Protein AF-A0A9Q4GEZ0-F1 (afdb_monomer_lite)

Secondary structure (DSSP, 8-state):
---S--S-GGGGT--PPPBGGGTSSB-EEEEEEEE-SS-EEEEEEESS-SSSSS---EEEEETTS-EEEEE--

Radius of gyration: 13.63 Å; chains: 1; bounding box: 34×26×31 Å

Foldseek 3Di:
DPQWDDQDCVVVPHDDFDDVVRVTDDQWDKGWPDTGNPKTKIKTWGPDDPPPPPGTWIWIQMPVRDIHTPDDD

Structure (mmCIF, N/CA/C/O backbone):
data_AF-A0A9Q4GEZ0-F1
#
_entry.id   AF-A0A9Q4GEZ0-F1
#
loop_
_atom_site.group_PDB
_atom_site.id
_atom_site.type_symbol
_atom_site.label_atom_id
_atom_site.label_alt_id
_atom_site.label_comp_id
_atom_site.label_asym_id
_atom_site.label_entity_id
_atom_site.label_seq_id
_atom_site.pdbx_PDB_ins_code
_atom_site.Cartn_x
_atom_site.Cartn_y
_atom_site.Cartn_z
_atom_site.occupancy
_atom_site.B_iso_or_equiv
_atom_site.auth_seq_id
_atom_site.auth_comp_id
_atom_site.auth_asym_id
_atom_site.auth_atom_id
_atom_site.pdbx_PDB_model_num
ATOM 1 N N . GLU A 1 1 ? -18.794 5.736 15.538 1.00 42.94 1 GLU A N 1
ATOM 2 C CA . GLU A 1 1 ? -18.128 6.562 14.516 1.00 42.94 1 GLU A CA 1
ATOM 3 C C . GLU A 1 1 ? -16.940 5.785 13.973 1.00 42.94 1 GLU A C 1
ATOM 5 O O . GLU A 1 1 ? -15.871 5.833 14.560 1.00 42.94 1 GLU A O 1
ATOM 10 N N . TYR A 1 2 ? -17.147 5.009 12.911 1.00 52.91 2 TYR A N 1
ATOM 11 C CA . TYR A 1 2 ? -16.057 4.394 12.134 1.00 52.91 2 TYR A CA 1
ATOM 12 C C . TYR A 1 2 ? -16.236 4.695 10.636 1.00 52.91 2 TYR A C 1
ATOM 14 O O . TYR A 1 2 ? -15.701 4.003 9.782 1.00 52.91 2 TYR A O 1
ATOM 22 N N . AS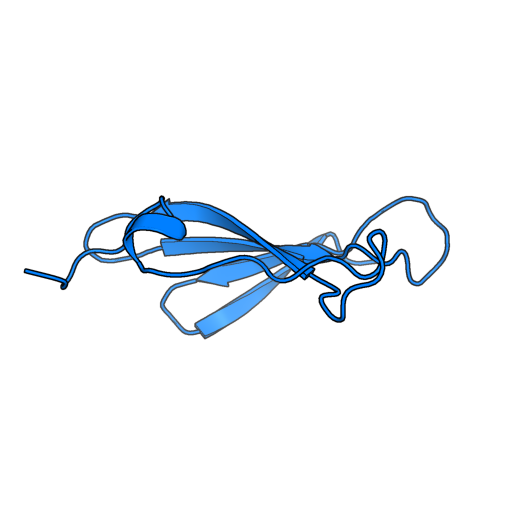P A 1 3 ? -16.993 5.749 10.318 1.00 54.50 3 ASP A N 1
ATOM 23 C CA . ASP A 1 3 ? -17.378 6.126 8.953 1.00 54.50 3 ASP A CA 1
ATOM 24 C C . ASP A 1 3 ? -16.360 7.077 8.300 1.00 54.50 3 ASP A C 1
ATOM 26 O O . ASP A 1 3 ? -16.714 7.859 7.425 1.00 54.50 3 ASP A O 1
ATOM 30 N N . LYS A 1 4 ? -15.104 7.079 8.766 1.00 66.75 4 LYS A N 1
ATOM 31 C CA . LYS A 1 4 ? -14.044 7.948 8.240 1.00 66.75 4 LYS A CA 1
ATOM 32 C C . LYS A 1 4 ? -12.849 7.104 7.832 1.00 66.75 4 LYS A C 1
ATOM 34 O O . LYS A 1 4 ? -12.399 6.257 8.603 1.00 66.75 4 LYS A O 1
ATOM 39 N N . TYR A 1 5 ? -12.315 7.362 6.643 1.00 76.94 5 TYR A N 1
ATOM 40 C CA . TYR A 1 5 ? -11.055 6.763 6.224 1.00 76.94 5 TYR A CA 1
ATOM 41 C C . TYR A 1 5 ? -9.917 7.322 7.095 1.00 76.94 5 TYR A C 1
ATOM 43 O O . TYR A 1 5 ? -9.852 8.529 7.332 1.00 76.94 5 TYR A O 1
ATOM 51 N N . SER A 1 6 ? -9.019 6.454 7.573 1.00 77.50 6 SER A N 1
ATOM 52 C CA . SER A 1 6 ? -7.806 6.867 8.293 1.00 77.50 6 SER A CA 1
ATOM 53 C C . SER A 1 6 ? -6.581 6.720 7.397 1.00 77.50 6 SER A C 1
ATOM 55 O O . SER A 1 6 ? -6.496 5.805 6.581 1.00 77.50 6 SER A O 1
ATOM 57 N N . MET A 1 7 ? -5.618 7.628 7.564 1.00 79.25 7 MET A N 1
ATOM 58 C CA . MET A 1 7 ? -4.290 7.503 6.955 1.00 79.25 7 MET A CA 1
ATOM 59 C C . MET A 1 7 ? -3.418 6.484 7.690 1.00 79.25 7 MET A C 1
ATOM 61 O O . MET A 1 7 ? -2.403 6.037 7.163 1.00 79.25 7 MET A O 1
ATOM 65 N N . ASN A 1 8 ? -3.795 6.130 8.916 1.00 78.44 8 ASN A N 1
ATOM 66 C CA . ASN A 1 8 ? -3.048 5.207 9.739 1.00 78.44 8 ASN A CA 1
ATOM 67 C C . ASN A 1 8 ? -3.641 3.807 9.590 1.00 78.44 8 ASN A C 1
ATOM 69 O O . ASN A 1 8 ? -4.673 3.476 10.172 1.00 78.44 8 ASN A O 1
ATOM 73 N N . LEU A 1 9 ? -2.954 2.979 8.810 1.00 80.31 9 LEU A N 1
ATOM 74 C CA . LEU A 1 9 ? -3.306 1.577 8.614 1.00 80.31 9 LEU A CA 1
ATOM 75 C C . LEU A 1 9 ? -3.432 0.824 9.954 1.00 80.31 9 LEU A C 1
ATOM 77 O O . LEU A 1 9 ? -4.347 0.025 10.125 1.00 80.31 9 LEU A O 1
ATOM 81 N N . THR A 1 10 ? -2.615 1.164 10.953 1.00 80.25 10 THR A N 1
ATOM 82 C CA . THR A 1 10 ? -2.694 0.572 12.295 1.00 80.25 10 THR A CA 1
ATOM 83 C C . THR A 1 10 ? -3.986 0.945 13.028 1.00 80.25 10 THR A C 1
ATOM 85 O O . THR A 1 10 ? -4.537 0.121 13.753 1.00 80.25 10 THR A O 1
ATOM 88 N N . GLU A 1 11 ? -4.515 2.159 12.834 1.00 77.94 11 GLU A N 1
ATOM 89 C CA . GLU A 1 11 ? -5.784 2.587 13.456 1.00 77.94 11 GLU A CA 1
ATOM 90 C C . GLU A 1 11 ? -6.991 1.821 12.916 1.00 77.94 11 GLU A C 1
ATOM 92 O O . GLU A 1 11 ? -7.981 1.659 13.627 1.00 77.94 11 GLU A O 1
ATOM 97 N N . ILE A 1 12 ? -6.898 1.325 11.680 1.00 78.25 12 ILE A N 1
ATOM 98 C CA . ILE A 1 12 ? -7.917 0.464 11.067 1.00 78.25 12 ILE A CA 1
ATOM 99 C C . ILE A 1 12 ? -7.594 -1.030 11.220 1.00 78.25 12 ILE A C 1
ATOM 101 O O . ILE A 1 12 ? -8.280 -1.867 10.638 1.00 78.25 12 ILE A O 1
ATOM 105 N N . GLY A 1 13 ? -6.562 -1.375 12.000 1.00 78.62 13 GLY A N 1
ATOM 106 C CA . GLY A 1 13 ? -6.153 -2.758 12.251 1.00 78.62 13 GLY A CA 1
ATOM 107 C C . GLY A 1 13 ? -5.505 -3.455 11.053 1.00 78.62 13 GLY A C 1
ATOM 108 O O . GLY A 1 13 ? -5.463 -4.683 11.020 1.00 78.62 13 GLY A O 1
ATOM 109 N N . TYR A 1 14 ? -5.020 -2.703 10.063 1.00 81.88 14 TYR A N 1
ATOM 110 C CA . TYR A 1 14 ? -4.207 -3.252 8.987 1.00 81.88 14 TYR A CA 1
ATOM 111 C C . TYR A 1 14 ? -2.761 -3.396 9.457 1.00 81.88 14 TYR A C 1
ATOM 113 O O . TYR A 1 14 ? -2.082 -2.416 9.770 1.00 81.88 14 TYR A O 1
ATOM 121 N N . GLU A 1 15 ? -2.281 -4.633 9.446 1.00 80.94 15 GLU A N 1
ATOM 122 C CA . GLU A 1 15 ? -0.883 -4.970 9.669 1.00 80.94 15 GLU A CA 1
ATOM 123 C C . GLU A 1 15 ? -0.290 -5.454 8.348 1.00 80.94 15 GLU A C 1
ATOM 125 O O . GLU A 1 15 ? -0.745 -6.438 7.764 1.00 80.94 15 GLU A O 1
ATOM 130 N N . GLN A 1 16 ? 0.725 -4.745 7.858 1.00 80.69 16 GLN A N 1
ATOM 131 C CA . GLN A 1 16 ? 1.443 -5.161 6.662 1.00 80.69 16 GLN A CA 1
ATOM 132 C C . GLN A 1 16 ? 2.160 -6.486 6.942 1.00 80.69 16 GLN A C 1
ATOM 134 O O . GLN A 1 16 ? 3.035 -6.562 7.807 1.00 80.69 16 GLN A O 1
ATOM 139 N N . GLU A 1 17 ? 1.815 -7.525 6.183 1.00 82.69 17 GLU A N 1
ATOM 140 C CA . GLU A 1 17 ? 2.543 -8.787 6.242 1.00 82.69 17 GLU A CA 1
ATOM 141 C C . GLU A 1 17 ? 3.984 -8.618 5.752 1.00 82.69 17 GLU A C 1
ATOM 143 O O . GLU A 1 17 ? 4.281 -7.784 4.887 1.00 82.69 17 GLU A O 1
ATOM 148 N N . LYS A 1 18 ? 4.872 -9.461 6.296 1.00 84.69 18 LYS A N 1
ATOM 149 C CA . LYS A 1 18 ? 6.287 -9.490 5.925 1.00 84.69 18 LYS A CA 1
ATOM 150 C C . LYS A 1 18 ? 6.442 -9.613 4.418 1.00 84.69 18 LYS A C 1
ATOM 152 O O . LYS A 1 18 ? 5.810 -10.453 3.769 1.00 84.69 18 LYS A O 1
ATOM 157 N N . LEU A 1 19 ? 7.326 -8.787 3.886 1.00 86.50 19 LEU A N 1
ATOM 158 C CA . LEU A 1 19 ? 7.602 -8.743 2.462 1.00 86.50 19 LEU A CA 1
ATOM 159 C C . LEU A 1 19 ? 8.393 -9.977 2.035 1.00 86.50 19 LEU A C 1
ATOM 161 O O . LEU A 1 19 ? 9.093 -10.597 2.836 1.00 86.50 19 LEU A O 1
ATOM 165 N N . ILE A 1 20 ? 8.330 -10.315 0.751 1.00 83.81 20 ILE A N 1
ATOM 166 C CA . ILE A 1 20 ? 9.108 -11.415 0.176 1.00 83.81 20 ILE A CA 1
ATOM 167 C C . ILE A 1 20 ? 10.619 -11.198 0.323 1.00 83.81 20 ILE A C 1
ATOM 169 O O . ILE A 1 20 ? 11.354 -12.158 0.546 1.00 83.81 20 ILE A O 1
ATOM 173 N N . SER A 1 21 ? 11.071 -9.940 0.316 1.00 75.00 21 SER A N 1
ATOM 174 C CA . SER A 1 21 ? 12.449 -9.544 0.635 1.00 75.00 21 SER A CA 1
ATOM 175 C C . SER A 1 21 ? 12.859 -9.872 2.078 1.00 75.00 21 SER A C 1
ATOM 177 O O . SER A 1 21 ? 14.040 -10.056 2.356 1.00 75.00 21 SER A O 1
ATOM 179 N N . GLU A 1 22 ? 11.891 -9.994 2.986 1.00 79.44 22 GLU A N 1
ATOM 180 C CA . GLU A 1 22 ? 12.074 -10.318 4.405 1.00 79.44 22 GLU A CA 1
ATOM 181 C C . GLU A 1 22 ? 11.682 -11.772 4.736 1.00 79.44 22 GLU A C 1
ATOM 183 O O . GLU A 1 22 ? 11.602 -12.156 5.906 1.00 79.44 22 GLU A O 1
ATOM 188 N N . GLY A 1 23 ? 11.424 -12.596 3.713 1.00 80.81 23 GLY A N 1
ATOM 189 C CA . GLY A 1 23 ? 11.022 -13.997 3.865 1.00 80.81 23 GLY A CA 1
ATOM 190 C C . GLY A 1 23 ? 9.540 -14.212 4.191 1.00 80.81 23 GLY A C 1
ATOM 191 O O . GLY A 1 23 ? 9.177 -15.282 4.677 1.00 80.81 23 GLY A O 1
ATOM 192 N N . GLY A 1 24 ? 8.684 -13.215 3.956 1.00 84.38 24 GLY A N 1
ATOM 193 C CA . GLY A 1 24 ? 7.230 -13.341 4.058 1.00 84.38 24 GLY A CA 1
ATOM 194 C C . GLY A 1 24 ? 6.521 -13.536 2.709 1.00 84.38 24 GLY A C 1
ATOM 195 O O . GLY A 1 24 ? 7.164 -13.607 1.661 1.00 84.38 24 GLY A O 1
ATOM 196 N N . PRO A 1 25 ? 5.184 -13.662 2.705 1.00 83.31 25 PRO A N 1
ATOM 197 C CA . PRO A 1 25 ? 4.413 -13.906 1.487 1.00 83.31 25 PRO A CA 1
ATOM 198 C C . PRO A 1 25 ? 4.026 -12.625 0.723 1.00 83.31 25 PRO A C 1
ATOM 200 O O . PRO A 1 25 ? 3.585 -12.722 -0.429 1.00 83.31 25 PRO A O 1
ATOM 203 N N . ALA A 1 26 ? 4.165 -11.437 1.328 1.00 84.50 26 ALA A N 1
ATOM 204 C CA . ALA A 1 26 ? 3.686 -10.190 0.741 1.00 84.50 26 ALA A CA 1
ATOM 205 C C . ALA A 1 26 ? 4.605 -9.684 -0.383 1.00 84.50 26 ALA A C 1
ATOM 207 O O . ALA A 1 26 ? 5.820 -9.577 -0.231 1.00 84.50 26 ALA A O 1
ATOM 208 N N . ARG A 1 27 ? 4.009 -9.338 -1.526 1.00 85.06 27 ARG A N 1
ATOM 209 C CA . ARG A 1 27 ? 4.713 -8.811 -2.716 1.00 85.06 27 ARG A CA 1
ATOM 210 C C . ARG A 1 27 ? 4.442 -7.332 -2.981 1.00 85.06 27 ARG A C 1
ATOM 212 O O . ARG A 1 27 ? 4.994 -6.766 -3.920 1.00 85.06 27 ARG A O 1
ATOM 219 N N . TYR A 1 28 ? 3.572 -6.732 -2.176 1.00 86.19 28 TYR A N 1
ATOM 220 C CA . TYR A 1 28 ? 3.144 -5.350 -2.315 1.00 86.19 28 TYR A CA 1
ATOM 221 C C . TYR A 1 28 ? 3.158 -4.678 -0.947 1.00 86.19 28 TYR A C 1
ATOM 223 O O . TYR A 1 28 ? 2.709 -5.265 0.042 1.00 86.19 28 TYR A O 1
ATOM 231 N N . VAL A 1 29 ? 3.672 -3.454 -0.913 1.00 87.56 29 VAL A N 1
ATOM 232 C CA . VAL A 1 29 ? 3.574 -2.538 0.223 1.00 87.56 29 VAL A CA 1
ATOM 233 C C . VAL A 1 29 ? 2.428 -1.587 -0.062 1.00 87.56 29 VAL A C 1
ATOM 235 O O . VAL A 1 29 ? 2.430 -0.926 -1.100 1.00 87.56 29 VAL A O 1
ATOM 238 N N . ILE A 1 30 ? 1.460 -1.522 0.847 1.00 87.75 30 ILE A N 1
ATOM 239 C CA . ILE A 1 30 ? 0.353 -0.571 0.750 1.00 87.75 30 ILE A CA 1
ATOM 240 C C . ILE A 1 30 ? 0.691 0.669 1.575 1.00 87.75 30 ILE A C 1
ATOM 242 O O . ILE A 1 30 ? 1.003 0.572 2.759 1.00 87.75 30 ILE A O 1
ATOM 246 N N . GLU A 1 31 ? 0.581 1.840 0.961 1.00 87.12 31 GLU A N 1
ATOM 247 C CA . GLU A 1 31 ? 0.764 3.135 1.609 1.00 87.12 31 GLU A CA 1
ATOM 248 C C . GLU A 1 31 ? -0.445 4.034 1.337 1.00 87.12 31 GLU A C 1
ATOM 250 O O . GLU A 1 31 ? -0.793 4.282 0.185 1.00 87.12 31 GLU A O 1
ATOM 255 N N . ILE A 1 32 ? -1.086 4.568 2.379 1.00 88.38 32 ILE A N 1
ATOM 256 C CA . ILE A 1 32 ? -2.156 5.557 2.200 1.00 88.38 32 ILE A CA 1
ATOM 257 C C . ILE A 1 32 ? -1.526 6.936 1.982 1.00 88.38 32 ILE A C 1
ATOM 259 O O . ILE A 1 32 ? -0.922 7.504 2.886 1.00 88.38 32 ILE A O 1
ATOM 263 N N . LYS A 1 33 ? -1.690 7.497 0.779 1.00 89.62 33 LYS A N 1
ATOM 264 C CA . LYS A 1 33 ? -1.242 8.855 0.432 1.00 89.62 33 LYS A CA 1
ATOM 265 C C . LYS A 1 33 ? -2.179 9.929 0.965 1.00 89.62 33 LYS A C 1
ATOM 267 O O . LYS A 1 33 ? -1.728 11.016 1.312 1.00 89.62 33 LYS A O 1
ATOM 272 N N . SER A 1 34 ? -3.479 9.651 1.001 1.00 85.62 34 SER A N 1
ATOM 273 C CA . SER A 1 34 ? -4.463 10.545 1.605 1.00 85.62 34 SER A CA 1
ATOM 274 C C . SER A 1 34 ? -5.709 9.783 2.033 1.00 85.62 34 SER A C 1
ATOM 276 O O . SER A 1 34 ? -6.126 8.828 1.384 1.00 85.62 34 SER A O 1
ATOM 278 N N . ALA A 1 35 ? -6.321 10.225 3.124 1.00 86.12 35 ALA A N 1
ATOM 279 C CA . ALA A 1 35 ? -7.624 9.758 3.568 1.00 86.12 35 ALA A CA 1
ATOM 280 C C . ALA A 1 35 ? -8.398 10.950 4.129 1.00 86.12 35 ALA A C 1
ATOM 282 O O . ALA A 1 35 ? -7.839 11.789 4.838 1.00 86.12 35 ALA A O 1
ATOM 283 N N . ASN A 1 36 ? -9.670 11.055 3.769 1.00 82.88 36 ASN A N 1
ATOM 284 C CA . ASN A 1 36 ? -10.592 12.049 4.306 1.00 82.88 36 ASN A CA 1
ATOM 285 C C . ASN A 1 36 ? -11.935 11.376 4.626 1.00 82.88 36 ASN A C 1
ATOM 287 O O . ASN A 1 36 ? -12.035 10.157 4.616 1.00 82.88 36 ASN A O 1
ATOM 291 N N . GLU A 1 37 ? -12.975 12.137 4.960 1.00 80.94 37 GLU A N 1
ATOM 292 C CA . GLU A 1 37 ? -14.252 11.538 5.386 1.00 80.94 37 GLU A CA 1
ATOM 293 C C . GLU A 1 37 ? -14.965 10.765 4.264 1.00 80.94 37 GLU A C 1
ATOM 295 O O . GLU A 1 37 ? -15.736 9.861 4.555 1.00 80.94 37 GLU A O 1
ATOM 300 N N . ASN A 1 38 ? -14.681 11.076 2.992 1.00 82.56 38 ASN A N 1
ATOM 301 C CA . ASN A 1 38 ? -15.444 10.557 1.850 1.00 82.56 38 ASN A CA 1
ATOM 302 C C . ASN A 1 38 ? -14.604 9.788 0.818 1.00 82.56 38 ASN A C 1
ATOM 304 O O . ASN A 1 38 ? -15.172 9.142 -0.055 1.00 82.56 38 ASN A O 1
ATOM 308 N N . SER A 1 39 ? -13.275 9.861 0.882 1.00 85.56 39 SER A N 1
ATOM 309 C CA . SER A 1 39 ? -12.367 9.285 -0.115 1.00 85.56 39 SER A CA 1
ATOM 310 C C . SER A 1 39 ? -11.024 8.894 0.498 1.00 85.56 39 SER A C 1
ATOM 312 O O . SER A 1 39 ? -10.603 9.446 1.522 1.00 85.56 39 SER A O 1
ATOM 314 N N . PHE A 1 40 ? -10.324 7.976 -0.165 1.00 88.50 40 PHE A N 1
ATOM 315 C CA . PHE A 1 40 ? -8.933 7.670 0.142 1.00 88.50 40 PHE A CA 1
ATOM 316 C C . PHE A 1 40 ? -8.135 7.423 -1.134 1.00 88.50 40 PHE A C 1
ATOM 318 O O . PHE A 1 40 ? -8.651 6.999 -2.165 1.00 88.50 40 PHE A O 1
ATOM 325 N N . ARG A 1 41 ? -6.832 7.656 -1.045 1.00 89.38 41 ARG A N 1
ATOM 326 C CA . ARG A 1 41 ? -5.864 7.302 -2.071 1.00 89.38 41 ARG A CA 1
ATOM 327 C C . ARG A 1 41 ? -4.775 6.472 -1.425 1.00 89.38 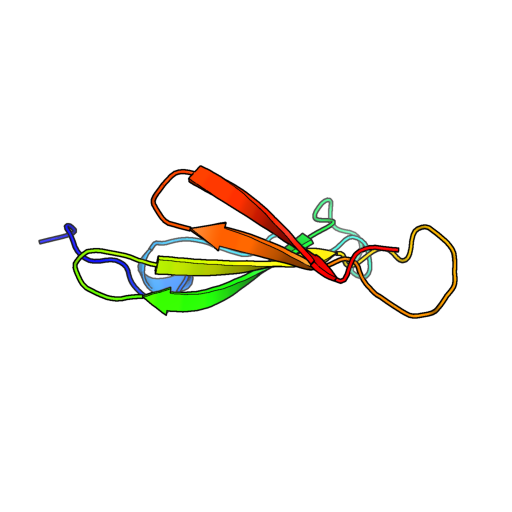41 ARG A C 1
ATOM 329 O O . ARG A 1 41 ? -4.038 6.972 -0.576 1.00 89.38 41 ARG A O 1
ATOM 336 N N . ALA A 1 42 ? -4.673 5.221 -1.841 1.00 90.69 42 ALA A N 1
ATOM 337 C CA . ALA A 1 42 ? -3.605 4.316 -1.459 1.00 90.69 42 ALA A CA 1
ATOM 338 C C . ALA A 1 42 ? -2.717 4.014 -2.667 1.00 90.69 42 ALA A C 1
ATOM 340 O O .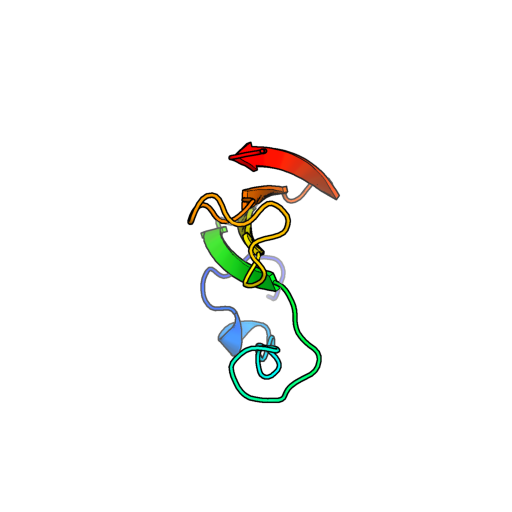 ALA A 1 42 ? -3.183 4.011 -3.802 1.00 90.69 42 ALA A O 1
ATOM 341 N N . ILE A 1 43 ? -1.440 3.763 -2.423 1.00 91.12 43 ILE A N 1
ATOM 342 C CA . ILE A 1 43 ? -0.473 3.304 -3.411 1.00 91.12 43 ILE A CA 1
ATOM 343 C C . ILE A 1 43 ? -0.007 1.923 -2.973 1.00 91.12 43 ILE A C 1
ATOM 345 O O . ILE A 1 43 ? 0.469 1.749 -1.854 1.00 91.12 43 ILE A O 1
ATOM 349 N N . ALA A 1 44 ? -0.166 0.944 -3.850 1.00 90.19 44 ALA A N 1
ATOM 350 C CA . ALA A 1 44 ? 0.450 -0.361 -3.745 1.00 90.19 44 ALA A CA 1
ATOM 351 C C . ALA A 1 44 ? 1.746 -0.338 -4.558 1.00 90.19 44 ALA A C 1
ATOM 353 O O . ALA A 1 44 ? 1.706 -0.212 -5.778 1.00 90.19 44 ALA A O 1
ATOM 354 N N . THR A 1 45 ? 2.887 -0.460 -3.891 1.00 88.81 45 THR A N 1
ATOM 355 C CA . THR A 1 45 ? 4.204 -0.545 -4.535 1.00 88.81 45 THR A CA 1
ATOM 356 C C . THR A 1 45 ? 4.661 -1.994 -4.526 1.00 88.81 45 THR A C 1
ATOM 358 O O . THR A 1 45 ? 4.647 -2.633 -3.470 1.00 88.81 45 THR A O 1
ATOM 361 N N . SER A 1 46 ? 5.055 -2.538 -5.678 1.00 88.69 46 SER A N 1
ATOM 362 C CA . SER A 1 46 ? 5.640 -3.876 -5.722 1.00 88.69 46 SER A CA 1
ATOM 363 C C . SER A 1 46 ? 6.984 -3.907 -5.004 1.00 88.69 46 SER A C 1
ATOM 365 O O . SER A 1 46 ? 7.736 -2.941 -5.018 1.00 88.69 46 SER A O 1
ATOM 367 N N . THR A 1 47 ? 7.297 -5.030 -4.373 1.00 83.81 47 THR A N 1
ATOM 368 C CA . THR A 1 47 ? 8.624 -5.290 -3.793 1.00 83.81 47 THR A CA 1
ATOM 369 C C . THR A 1 47 ? 9.452 -6.241 -4.640 1.00 83.81 47 THR A C 1
ATOM 371 O O . THR A 1 47 ? 10.566 -6.602 -4.262 1.00 83.81 47 THR A O 1
ATOM 374 N N . VAL A 1 48 ? 8.895 -6.661 -5.775 1.00 79.62 48 VAL A N 1
ATOM 375 C CA . VAL A 1 48 ? 9.537 -7.527 -6.751 1.00 79.62 48 VAL A CA 1
ATOM 376 C C . VAL A 1 48 ? 9.735 -6.713 -8.015 1.00 79.62 48 VAL A C 1
ATOM 378 O O . VAL A 1 48 ? 8.782 -6.166 -8.563 1.00 79.62 48 VAL A O 1
ATOM 381 N N . ASP A 1 49 ? 10.982 -6.653 -8.443 1.00 76.50 49 ASP A N 1
ATOM 382 C CA . ASP A 1 49 ? 11.354 -6.192 -9.767 1.00 76.50 49 ASP A CA 1
ATOM 383 C C . ASP A 1 49 ? 11.120 -7.363 -10.742 1.00 76.50 49 ASP A C 1
ATOM 385 O O . ASP A 1 49 ? 11.661 -8.462 -10.552 1.00 76.50 49 ASP A O 1
ATOM 389 N N . PHE A 1 50 ? 10.212 -7.176 -11.700 1.00 75.00 50 PHE A N 1
ATOM 390 C CA . PHE A 1 50 ? 9.764 -8.247 -12.595 1.00 75.00 50 PHE A CA 1
ATOM 391 C C . PHE A 1 50 ? 10.626 -8.357 -13.858 1.00 75.00 50 PHE A C 1
ATOM 393 O O . PHE A 1 50 ? 10.730 -9.450 -14.421 1.00 75.00 50 PHE A O 1
ATOM 400 N N . AS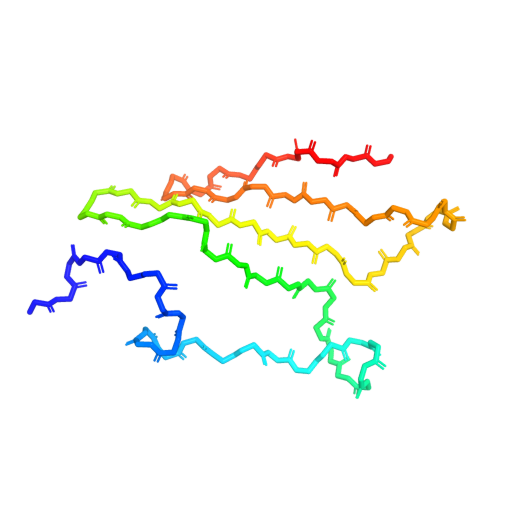P A 1 51 ? 11.269 -7.273 -14.278 1.00 77.19 51 ASP A N 1
ATOM 401 C CA . ASP A 1 51 ? 12.039 -7.139 -15.516 1.00 77.19 51 ASP A CA 1
ATOM 402 C C . ASP A 1 51 ? 13.521 -6.775 -15.285 1.00 77.19 51 ASP A C 1
ATOM 404 O O . ASP A 1 51 ? 14.313 -6.787 -16.227 1.00 77.19 51 ASP A O 1
ATOM 408 N N . ASN A 1 52 ? 13.938 -6.654 -14.022 1.00 75.50 52 ASN A N 1
ATOM 409 C CA . ASN A 1 52 ? 15.294 -6.333 -13.558 1.00 75.50 52 ASN A CA 1
ATOM 410 C C . ASN A 1 52 ? 15.791 -4.9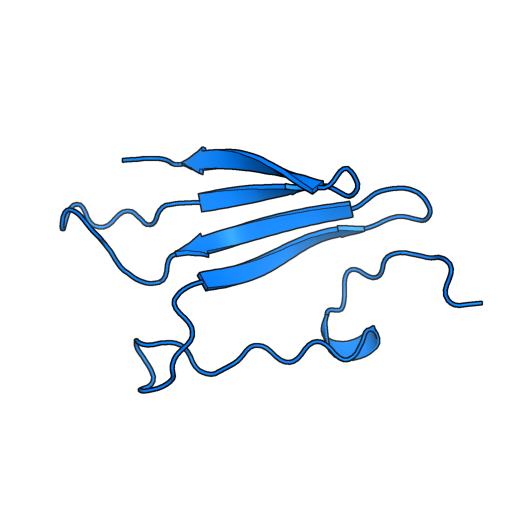55 -14.021 1.00 75.50 52 ASN A C 1
ATOM 412 O O . ASN A 1 52 ? 16.990 -4.784 -14.276 1.00 75.50 52 ASN A O 1
ATOM 416 N N . ASP A 1 53 ? 14.892 -3.983 -14.148 1.00 77.25 53 ASP A N 1
ATOM 417 C CA . ASP A 1 53 ? 15.223 -2.617 -14.555 1.00 77.25 53 ASP A CA 1
ATOM 418 C C . ASP A 1 53 ? 15.595 -1.712 -13.349 1.00 77.25 53 ASP A C 1
ATOM 420 O O . ASP A 1 53 ? 16.230 -0.664 -13.516 1.00 77.25 53 ASP A O 1
ATOM 424 N N . GLY A 1 54 ? 15.300 -2.160 -12.121 1.00 72.62 54 GLY A N 1
ATOM 425 C CA . GLY A 1 54 ? 15.496 -1.430 -10.869 1.00 72.62 54 GLY A CA 1
ATOM 426 C C . GLY A 1 54 ? 14.317 -0.540 -10.450 1.00 72.62 54 GLY A C 1
ATOM 427 O O . GLY A 1 54 ? 14.407 0.129 -9.412 1.00 72.62 54 GLY A O 1
ATOM 428 N N . THR A 1 55 ? 13.229 -0.532 -11.213 1.00 79.12 55 THR A N 1
ATOM 429 C CA . THR A 1 55 ? 11.970 0.154 -10.941 1.00 79.12 55 THR A CA 1
ATOM 430 C C . THR A 1 55 ? 10.962 -0.832 -10.356 1.00 79.12 55 THR A C 1
ATOM 432 O O . THR A 1 55 ? 10.961 -2.033 -10.602 1.00 79.12 55 THR A O 1
ATOM 435 N N . PHE A 1 56 ? 10.090 -0.327 -9.487 1.00 84.19 56 PHE A N 1
ATOM 436 C CA . PHE A 1 56 ? 9.010 -1.122 -8.924 1.00 84.19 56 PHE A CA 1
ATOM 437 C C . PHE A 1 56 ? 7.686 -0.590 -9.432 1.00 84.19 56 PHE A C 1
ATOM 439 O O . PHE A 1 56 ? 7.389 0.598 -9.274 1.00 84.19 56 PHE A O 1
ATOM 446 N N . ASN A 1 57 ? 6.865 -1.494 -9.955 1.00 86.06 57 ASN A N 1
ATOM 447 C CA . ASN A 1 57 ? 5.514 -1.167 -10.373 1.00 86.06 57 ASN A CA 1
ATOM 448 C C . ASN A 1 57 ? 4.704 -0.581 -9.207 1.00 86.06 57 ASN A C 1
ATOM 450 O O . ASN A 1 57 ? 4.742 -1.085 -8.076 1.00 86.06 57 ASN A O 1
ATOM 454 N N . GLN A 1 58 ? 3.971 0.493 -9.486 1.00 90.44 58 GLN A N 1
ATO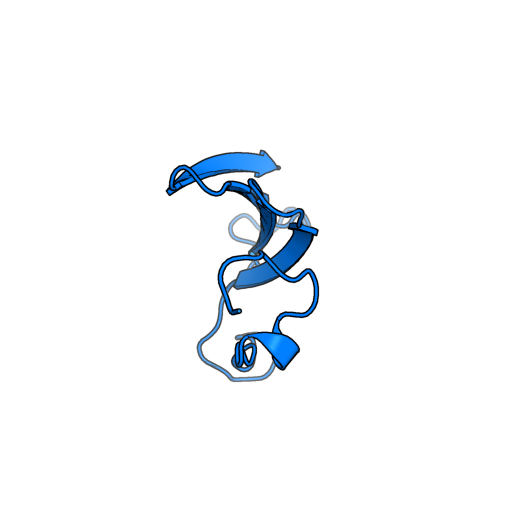M 455 C CA . GLN A 1 58 ? 3.124 1.185 -8.522 1.00 90.44 58 GLN A CA 1
ATOM 456 C C . GLN A 1 58 ? 1.709 1.294 -9.057 1.00 90.44 58 GLN A C 1
ATOM 458 O O . GLN A 1 58 ? 1.471 1.815 -10.148 1.00 90.44 58 GLN A O 1
ATOM 463 N N . TRP A 1 59 ? 0.757 0.897 -8.225 1.00 90.94 59 TRP A N 1
ATOM 464 C CA . TRP A 1 59 ? -0.660 1.028 -8.511 1.00 90.94 59 TRP A CA 1
ATOM 465 C C . TRP A 1 59 ? -1.321 1.922 -7.484 1.00 90.94 59 TRP A C 1
ATOM 467 O O . TRP A 1 59 ? -1.116 1.793 -6.284 1.00 90.94 59 TRP A O 1
ATOM 477 N N . GLU A 1 60 ? -2.160 2.816 -7.961 1.00 91.56 60 GLU A N 1
ATOM 478 C CA . GLU A 1 60 ? -3.017 3.649 -7.151 1.00 91.56 60 GLU A CA 1
ATOM 479 C C . GLU A 1 60 ? -4.385 3.011 -6.993 1.00 91.56 60 GLU A C 1
ATOM 481 O O . GLU A 1 60 ? -5.039 2.660 -7.972 1.00 91.56 60 GLU A O 1
ATOM 486 N N . VAL A 1 61 ? -4.824 2.901 -5.746 1.00 90.62 61 VAL A N 1
ATOM 487 C CA . VAL A 1 61 ? -6.123 2.375 -5.351 1.00 90.62 61 VAL A CA 1
ATOM 488 C C . VAL A 1 61 ? -6.925 3.499 -4.708 1.00 90.62 61 VAL A C 1
ATOM 490 O O . VAL A 1 61 ? -6.422 4.237 -3.859 1.00 90.62 61 VAL A O 1
ATOM 493 N N . THR A 1 62 ? -8.180 3.631 -5.120 1.00 89.06 62 THR A N 1
ATOM 494 C CA . THR A 1 62 ? -9.122 4.632 -4.591 1.00 89.06 62 THR A CA 1
ATOM 495 C C . THR A 1 62 ? -10.329 3.965 -3.939 1.00 89.06 62 THR A C 1
ATOM 497 O O . THR A 1 62 ? -10.562 2.769 -4.136 1.00 89.06 62 THR A O 1
ATOM 500 N N . GLU A 1 63 ? -11.144 4.734 -3.215 1.00 83.44 63 GLU A N 1
ATOM 501 C CA . GLU A 1 63 ? -12.360 4.254 -2.538 1.00 83.44 63 GLU A CA 1
ATOM 502 C C . GLU A 1 63 ? -13.388 3.589 -3.455 1.00 83.44 63 GLU A C 1
ATOM 504 O O . GLU A 1 63 ? -14.196 2.779 -3.010 1.00 83.44 63 GLU A O 1
ATOM 509 N N . ASN A 1 64 ? -13.318 3.873 -4.753 1.00 85.19 64 ASN A N 1
ATOM 510 C CA . ASN A 1 64 ? -14.213 3.305 -5.755 1.00 85.19 64 ASN A CA 1
ATOM 511 C C . ASN A 1 64 ? -13.788 1.894 -6.208 1.00 85.19 64 ASN A C 1
ATOM 513 O O . ASN A 1 64 ? -14.368 1.352 -7.146 1.00 85.19 64 ASN A O 1
ATOM 517 N N . GLY A 1 65 ? -12.738 1.317 -5.607 1.00 81.00 65 GLY A N 1
ATOM 518 C CA . GLY A 1 65 ? -12.160 0.033 -6.019 1.00 81.00 65 GLY A CA 1
ATOM 519 C C . GLY A 1 65 ? -11.427 0.097 -7.363 1.00 81.00 65 GLY A C 1
ATOM 520 O O . GLY A 1 65 ? -11.049 -0.935 -7.915 1.00 81.00 65 GLY A O 1
ATOM 521 N N . MET A 1 66 ? -11.227 1.302 -7.905 1.00 84.00 66 MET A N 1
ATOM 522 C CA . MET A 1 66 ? -10.454 1.504 -9.123 1.00 84.00 66 MET A CA 1
ATOM 523 C C . MET A 1 66 ? -8.968 1.410 -8.799 1.00 84.00 66 MET A C 1
ATOM 525 O O . MET A 1 66 ? -8.466 2.171 -7.969 1.00 84.00 66 MET A O 1
ATOM 529 N N . ILE A 1 67 ? -8.296 0.492 -9.490 1.00 87.25 67 ILE A N 1
ATOM 530 C CA . ILE A 1 67 ? -6.848 0.316 -9.464 1.00 87.25 67 ILE A CA 1
ATOM 531 C C . ILE A 1 67 ? -6.301 0.910 -10.758 1.00 87.25 67 ILE A C 1
ATOM 533 O O . ILE A 1 67 ? -6.713 0.512 -11.849 1.00 87.25 67 ILE A O 1
ATOM 537 N N . LYS A 1 68 ? -5.393 1.874 -10.642 1.00 88.50 68 LYS A N 1
ATOM 538 C CA . LYS A 1 68 ? -4.732 2.514 -11.774 1.00 88.50 68 LYS A CA 1
ATOM 539 C C . LYS A 1 68 ? -3.232 2.348 -11.639 1.00 88.50 68 LYS A C 1
ATOM 541 O O . LYS A 1 68 ? -2.653 2.769 -10.649 1.00 88.50 68 LYS A O 1
ATOM 546 N N . GLU A 1 69 ? -2.597 1.788 -12.651 1.00 88.75 69 GLU A N 1
ATOM 547 C CA . GLU A 1 69 ? -1.142 1.780 -12.740 1.00 88.75 69 GLU A CA 1
ATOM 548 C C . GLU A 1 69 ? -0.613 3.216 -12.877 1.00 88.75 69 GLU A C 1
ATOM 550 O O . GLU A 1 69 ? -1.054 3.985 -13.738 1.00 88.75 69 GLU A O 1
ATOM 555 N N . VAL A 1 70 ? 0.263 3.603 -11.952 1.00 85.56 70 VAL A N 1
ATOM 556 C CA . VAL A 1 70 ? 0.913 4.922 -11.902 1.00 85.56 70 VAL A CA 1
ATOM 557 C C . VAL A 1 70 ? 2.321 4.827 -12.465 1.00 85.56 70 VAL A C 1
ATOM 559 O O . VAL A 1 70 ? 2.753 5.724 -13.186 1.00 85.56 70 VAL A O 1
ATOM 562 N N . VAL A 1 71 ? 3.006 3.735 -12.136 1.00 81.62 71 VAL A N 1
ATOM 563 C CA . VAL A 1 71 ? 4.321 3.372 -12.653 1.00 81.62 71 VAL A CA 1
ATOM 564 C C . VAL A 1 71 ? 4.190 1.931 -13.115 1.00 81.62 71 VAL A C 1
ATOM 566 O O . VAL A 1 71 ? 3.910 1.064 -12.290 1.00 81.62 71 VAL A O 1
ATOM 569 N N . GLY A 1 72 ? 4.301 1.727 -14.420 1.00 72.19 72 GLY A N 1
ATOM 570 C CA . GLY A 1 72 ? 4.287 0.417 -15.053 1.00 72.19 72 GLY A CA 1
ATOM 571 C C . GLY A 1 72 ? 5.526 0.283 -15.923 1.00 72.19 72 GLY A C 1
ATOM 572 O O . GLY A 1 72 ? 5.840 1.236 -16.646 1.00 72.19 72 GLY A O 1
ATOM 573 N N . ASP A 1 73 ? 6.177 -0.868 -15.824 1.00 60.47 73 ASP A N 1
ATOM 574 C CA . ASP A 1 73 ? 7.134 -1.391 -16.807 1.00 60.47 73 ASP A CA 1
ATOM 575 C C . ASP A 1 73 ? 6.456 -2.267 -17.866 1.00 60.47 73 ASP A C 1
ATOM 577 O O . ASP A 1 73 ? 5.643 -3.153 -17.496 1.00 60.47 73 ASP A O 1
#

Sequence (73 aa):
EYDKYSMNLTEIGYEQEKLISEGGPARYVIEIKSANENSFRAIATSTVDFDNDGTFNQWEVTENGMIKEVVGD

pLDDT: mean 81.55, std 8.76, range [42.94, 91.56]